Protein AF-A0A031LX59-F1 (afdb_monomer_lite)

Organism: NCBI:txid1160895

Secondary structure (DSSP, 8-state):
---HHHHHHHHHHHHHHHHHHHH-SS-THHHHHHHHHHHHHHHHHTS-GGGS-HHHHHHHHHHHHHHHHHHHHHHHHHTT-

pLDDT: mean 85.0, std 10.21, range [41.88, 94.38]

Foldseek 3Di:
DLDLVVLVVLLVVLVVLLVVLLPDDDDPSLVVSVVSLVVSVVSLVPDPLVPDDPVSNVVSVVSVVVSVVSVVSSVVVVVVD

Radius of gyration: 13.57 Å; chains: 1; bounding box: 30×19×37 Å

Structure (mmCIF, N/CA/C/O backbone):
data_AF-A0A031LX59-F1
#
_entry.id   AF-A0A031LX59-F1
#
loop_
_atom_site.group_PDB
_atom_site.id
_atom_site.type_symbol
_atom_site.label_atom_id
_atom_site.label_alt_id
_atom_site.label_comp_id
_atom_site.label_asym_id
_atom_site.label_entity_id
_atom_site.label_seq_id
_atom_site.pdbx_PDB_ins_code
_atom_site.Cartn_x
_atom_site.Cartn_y
_atom_site.Cartn_z
_atom_site.occupancy
_atom_site.B_iso_or_equiv
_atom_site.auth_seq_id
_atom_site.auth_comp_id
_atom_site.auth_asym_id
_atom_site.auth_atom_id
_atom_site.pdbx_PDB_model_num
ATOM 1 N N . MET A 1 1 ? -14.530 -8.277 10.198 1.00 41.88 1 MET A N 1
ATOM 2 C CA . MET A 1 1 ? -13.440 -7.625 10.948 1.00 41.88 1 MET A CA 1
ATOM 3 C C . MET A 1 1 ? -12.247 -7.622 10.019 1.00 41.88 1 MET A C 1
ATOM 5 O O . MET A 1 1 ? -11.708 -8.691 9.793 1.00 41.88 1 MET A O 1
ATOM 9 N N . GLY A 1 2 ? -11.944 -6.495 9.373 1.00 53.62 2 GLY A N 1
ATOM 10 C CA . GLY A 1 2 ? -10.691 -6.371 8.624 1.00 53.62 2 GLY A CA 1
ATOM 11 C C . GLY A 1 2 ? -9.592 -6.142 9.647 1.00 53.62 2 GLY A C 1
ATOM 12 O O . GLY A 1 2 ? -9.618 -5.117 10.329 1.00 53.62 2 GLY A O 1
ATOM 13 N N . ASN A 1 3 ? -8.729 -7.132 9.850 1.00 73.19 3 ASN A N 1
ATOM 14 C CA . ASN A 1 3 ? -7.734 -7.083 10.913 1.00 73.19 3 ASN A CA 1
ATOM 15 C C . ASN A 1 3 ? -6.571 -6.197 10.459 1.00 73.19 3 ASN A C 1
ATOM 17 O O . ASN A 1 3 ? -6.049 -6.369 9.361 1.00 73.19 3 ASN A O 1
ATOM 21 N N . LEU A 1 4 ? -6.128 -5.266 11.307 1.00 81.19 4 LEU A N 1
ATOM 22 C CA . LEU A 1 4 ? -4.947 -4.426 11.060 1.00 81.19 4 LEU A CA 1
ATOM 23 C C . LEU A 1 4 ? -3.709 -5.265 10.666 1.00 81.19 4 LEU A C 1
ATOM 25 O O . LEU A 1 4 ? -2.881 -4.823 9.875 1.00 81.19 4 LEU A O 1
ATOM 29 N N . GLU A 1 5 ? -3.630 -6.503 11.152 1.00 83.75 5 GLU A N 1
ATOM 30 C CA . GLU A 1 5 ? -2.656 -7.529 10.757 1.00 83.75 5 GLU A CA 1
ATOM 31 C C . GLU A 1 5 ? -2.642 -7.819 9.243 1.00 83.75 5 GLU A C 1
ATOM 33 O O . GLU A 1 5 ? -1.578 -7.911 8.633 1.00 83.75 5 GLU A O 1
ATOM 38 N N . GLU A 1 6 ? -3.807 -7.907 8.595 1.00 85.00 6 GLU A N 1
ATOM 39 C CA . GLU A 1 6 ? -3.907 -8.149 7.148 1.00 85.00 6 GLU A CA 1
ATOM 40 C C . GLU A 1 6 ? -3.394 -6.947 6.346 1.00 85.00 6 GLU A C 1
ATOM 42 O O . GLU A 1 6 ? -2.782 -7.102 5.286 1.00 85.00 6 GLU A O 1
ATOM 47 N N . ILE A 1 7 ? -3.596 -5.739 6.877 1.00 87.44 7 ILE A N 1
ATOM 48 C CA . ILE A 1 7 ? -3.079 -4.493 6.303 1.00 87.44 7 ILE A CA 1
ATOM 49 C C . ILE A 1 7 ? -1.565 -4.427 6.465 1.00 87.44 7 ILE A C 1
ATOM 51 O O . ILE A 1 7 ? -0.874 -4.108 5.502 1.00 87.44 7 ILE A O 1
ATOM 55 N N . LYS A 1 8 ? -1.035 -4.794 7.635 1.00 88.19 8 LYS A N 1
ATOM 56 C CA . LYS A 1 8 ? 0.412 -4.895 7.871 1.00 88.19 8 LYS A CA 1
ATOM 57 C C . LYS A 1 8 ? 1.061 -5.894 6.912 1.00 88.19 8 LYS A C 1
ATOM 59 O O . LYS A 1 8 ? 2.057 -5.565 6.271 1.00 88.19 8 LYS A O 1
ATOM 64 N N . SER A 1 9 ? 0.463 -7.074 6.747 1.00 88.44 9 SER A N 1
ATOM 65 C CA . SER A 1 9 ? 0.946 -8.086 5.801 1.00 88.44 9 SER A CA 1
ATOM 66 C C . SER A 1 9 ? 0.900 -7.585 4.352 1.00 88.44 9 SER A C 1
ATOM 68 O O . SER A 1 9 ? 1.896 -7.675 3.633 1.00 88.44 9 SER A O 1
ATOM 70 N N . SER A 1 10 ? -0.214 -6.967 3.942 1.00 88.75 10 SER A N 1
ATOM 71 C CA . SER A 1 10 ? -0.354 -6.374 2.604 1.00 88.75 10 SER A CA 1
ATOM 72 C C . SER A 1 10 ? 0.683 -5.270 2.362 1.00 88.75 10 SER A C 1
ATOM 74 O O . SER A 1 10 ? 1.265 -5.194 1.282 1.00 88.75 10 SER A O 1
ATOM 76 N N . PHE A 1 11 ? 0.957 -4.445 3.374 1.00 91.94 11 PHE A N 1
ATOM 77 C CA . PHE A 1 11 ? 1.947 -3.375 3.303 1.00 91.94 11 PHE A CA 1
ATOM 78 C C . PHE A 1 11 ? 3.385 -3.900 3.187 1.00 91.94 11 PHE A C 1
ATOM 80 O O . PHE A 1 11 ? 4.185 -3.323 2.451 1.00 91.94 11 PHE A O 1
ATOM 87 N N . SER A 1 12 ? 3.716 -4.997 3.875 1.00 91.06 12 SER A N 1
ATOM 88 C CA . SER A 1 12 ? 5.026 -5.647 3.744 1.00 91.06 12 SER A CA 1
ATOM 89 C C . SER A 1 12 ? 5.258 -6.121 2.309 1.00 91.06 12 SER A C 1
ATOM 91 O O . SER A 1 12 ? 6.272 -5.780 1.706 1.00 91.06 12 SER A O 1
ATOM 93 N N . ASN A 1 13 ? 4.276 -6.822 1.731 1.00 89.19 13 ASN A N 1
ATOM 94 C CA . ASN A 1 13 ? 4.356 -7.311 0.353 1.00 89.19 13 ASN A CA 1
ATOM 95 C C . ASN A 1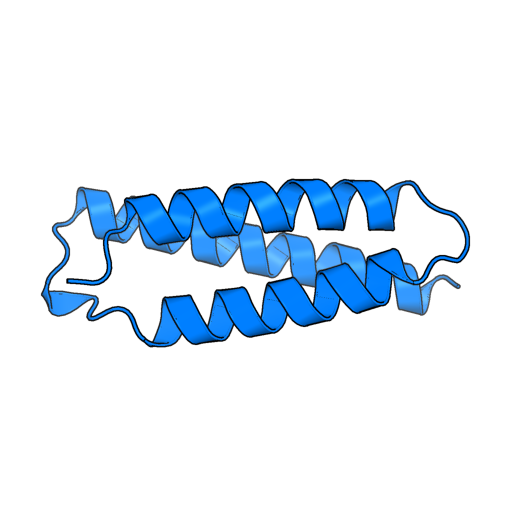 13 ? 4.479 -6.161 -0.659 1.00 89.19 13 ASN A C 1
ATOM 97 O O . ASN A 1 13 ? 5.273 -6.240 -1.597 1.00 89.19 13 ASN A O 1
ATOM 101 N N . LEU A 1 14 ? 3.716 -5.080 -0.454 1.00 91.06 14 LEU A N 1
ATOM 102 C CA . LEU A 1 14 ? 3.826 -3.862 -1.255 1.00 91.06 14 LEU A CA 1
ATOM 103 C C . LEU A 1 14 ? 5.242 -3.285 -1.174 1.00 91.06 14 LEU A C 1
ATOM 105 O O . LEU A 1 14 ? 5.846 -3.010 -2.207 1.00 91.06 14 LEU A O 1
ATOM 109 N N . SER A 1 15 ? 5.772 -3.122 0.039 1.00 89.88 15 SER A N 1
ATOM 110 C CA . SER A 1 15 ? 7.091 -2.525 0.267 1.00 89.88 15 SER A CA 1
ATOM 111 C C . SER A 1 15 ? 8.193 -3.306 -0.448 1.00 89.88 15 SER A C 1
ATOM 113 O O . SER A 1 15 ? 8.975 -2.701 -1.180 1.00 89.88 15 SER A O 1
ATOM 115 N N . ASP A 1 16 ? 8.191 -4.638 -0.340 1.00 89.69 16 ASP A N 1
ATOM 116 C CA . ASP A 1 16 ? 9.143 -5.504 -1.047 1.00 89.69 16 ASP A CA 1
ATOM 117 C C . ASP A 1 16 ? 9.046 -5.359 -2.573 1.00 89.69 16 ASP A C 1
ATOM 119 O O . ASP A 1 16 ? 10.057 -5.387 -3.283 1.00 89.69 16 ASP A O 1
ATOM 123 N N . CYS A 1 17 ? 7.830 -5.214 -3.107 1.00 87.44 17 CYS A N 1
ATOM 124 C CA . CYS A 1 17 ? 7.623 -5.029 -4.541 1.00 87.44 17 CYS A CA 1
ATOM 125 C C . CYS A 1 17 ? 8.114 -3.650 -5.011 1.00 87.44 17 CYS A C 1
ATOM 127 O O . CYS A 1 17 ? 8.809 -3.551 -6.025 1.00 87.44 17 CYS A O 1
ATOM 129 N N . VAL A 1 18 ? 7.842 -2.595 -4.231 1.00 86.94 18 VAL A N 1
ATOM 130 C CA . VAL A 1 18 ? 8.343 -1.243 -4.508 1.00 86.94 18 VAL A CA 1
ATOM 131 C C . VAL A 1 18 ? 9.868 -1.219 -4.494 1.00 86.94 18 VAL A C 1
ATOM 133 O O . VAL A 1 18 ? 10.468 -0.652 -5.403 1.00 86.94 18 VAL A O 1
ATOM 136 N N . GLU A 1 19 ? 10.519 -1.851 -3.515 1.00 87.00 19 GLU A N 1
ATOM 137 C CA . GLU A 1 19 ? 11.985 -1.915 -3.480 1.00 87.00 19 GLU A CA 1
ATOM 138 C C . GLU A 1 19 ? 12.547 -2.583 -4.740 1.00 87.00 19 GLU A C 1
ATOM 140 O O . GLU A 1 19 ? 13.454 -2.042 -5.377 1.00 87.00 19 GLU A O 1
ATOM 145 N N . LYS A 1 20 ? 11.954 -3.699 -5.179 1.00 86.31 20 LYS A N 1
ATOM 146 C CA . LYS A 1 20 ? 12.339 -4.356 -6.439 1.00 86.31 20 LYS A CA 1
ATOM 147 C C . LYS A 1 20 ? 12.159 -3.435 -7.648 1.00 86.31 20 LYS A C 1
ATOM 149 O O . LYS A 1 20 ? 13.076 -3.345 -8.462 1.00 86.31 20 LYS A O 1
ATOM 154 N N . CYS A 1 21 ? 11.038 -2.715 -7.745 1.00 86.56 21 CYS A N 1
ATOM 155 C CA . CYS A 1 21 ? 10.833 -1.696 -8.782 1.00 86.56 21 CYS A CA 1
ATOM 156 C C . CYS A 1 21 ? 11.941 -0.632 -8.745 1.00 86.56 21 CYS A C 1
ATOM 158 O O . CYS A 1 21 ? 12.536 -0.313 -9.774 1.00 86.56 21 CYS A O 1
ATOM 160 N N . LEU A 1 22 ? 12.285 -0.106 -7.567 1.00 82.88 22 LEU A N 1
ATOM 161 C CA . LEU A 1 22 ? 13.285 0.956 -7.422 1.00 82.88 22 LEU A CA 1
ATOM 162 C C . LEU A 1 22 ? 14.705 0.509 -7.782 1.00 82.88 22 LEU A C 1
ATOM 164 O O . LEU A 1 22 ? 15.476 1.327 -8.286 1.00 82.88 22 LEU A O 1
ATOM 168 N N . HIS A 1 23 ? 15.024 -0.772 -7.626 1.00 83.88 23 HIS A N 1
ATOM 169 C CA . HIS A 1 23 ? 16.330 -1.330 -7.976 1.00 83.88 23 HIS A CA 1
ATOM 170 C C . HIS A 1 23 ? 16.428 -1.904 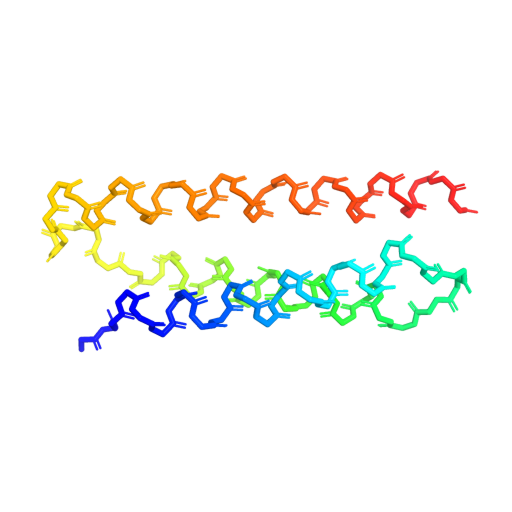-9.395 1.00 83.88 23 HIS A C 1
ATOM 172 O O . HIS A 1 23 ? 17.527 -2.234 -9.835 1.00 83.88 23 HIS A O 1
ATOM 178 N N . CYS A 1 24 ? 15.324 -1.998 -10.135 1.00 74.50 24 CYS A N 1
ATOM 179 C CA . CYS A 1 24 ? 15.338 -2.556 -11.483 1.00 74.50 24 CYS A CA 1
ATOM 180 C C . CYS A 1 24 ? 15.421 -1.473 -12.571 1.00 74.50 24 CYS A C 1
ATOM 182 O O . CYS A 1 24 ? 14.787 -0.425 -12.459 1.00 74.50 24 CYS A O 1
ATOM 184 N N . VAL A 1 25 ? 16.206 -1.705 -13.623 1.00 59.19 25 VAL A N 1
ATOM 185 C CA . VAL A 1 25 ? 16.242 -0.849 -14.817 1.00 59.19 25 VAL A CA 1
ATOM 186 C C . VAL A 1 25 ? 15.303 -1.490 -15.833 1.00 59.19 25 VAL A C 1
ATOM 188 O O . VAL A 1 25 ? 15.624 -2.559 -16.338 1.00 59.19 25 VAL A O 1
ATOM 191 N N . ASP A 1 26 ? 14.157 -0.847 -16.076 1.00 58.38 26 ASP A N 1
ATOM 192 C CA . ASP A 1 26 ? 13.133 -1.266 -17.046 1.00 58.38 26 ASP A CA 1
ATOM 193 C C . ASP A 1 26 ? 12.421 -2.591 -16.691 1.00 58.38 26 ASP A C 1
ATOM 195 O O . ASP A 1 26 ? 12.794 -3.673 -17.145 1.00 58.38 26 ASP A O 1
ATOM 199 N N . CYS A 1 27 ? 11.399 -2.544 -15.824 1.00 67.25 27 CYS A N 1
ATOM 200 C CA . CYS A 1 27 ? 10.633 -3.755 -15.522 1.00 67.25 27 CYS A CA 1
ATOM 201 C C . CYS A 1 27 ? 9.152 -3.529 -15.242 1.00 67.25 27 CYS A C 1
ATOM 203 O O . CYS A 1 27 ? 8.744 -2.567 -14.589 1.00 67.25 27 CYS A O 1
ATOM 205 N N . GLU A 1 28 ? 8.389 -4.559 -15.600 1.00 76.31 28 GLU A N 1
ATOM 206 C CA . GLU A 1 28 ? 6.981 -4.767 -15.256 1.00 76.31 28 GLU A CA 1
ATOM 207 C C . GLU A 1 28 ? 6.727 -4.749 -13.732 1.00 76.31 28 GLU A C 1
ATOM 209 O O . GLU A 1 28 ? 5.583 -4.650 -13.296 1.00 76.31 28 GLU A O 1
ATOM 214 N N . LYS A 1 29 ? 7.773 -4.804 -12.883 1.00 81.00 29 LYS A N 1
ATOM 215 C CA . LYS A 1 29 ? 7.613 -4.705 -11.421 1.00 81.00 29 LYS A CA 1
ATOM 216 C C . LYS A 1 29 ? 7.200 -3.322 -10.953 1.00 81.00 29 LYS A C 1
ATOM 218 O O . LYS A 1 29 ? 6.628 -3.227 -9.874 1.00 81.00 29 LYS A O 1
ATOM 223 N N . CYS A 1 30 ? 7.474 -2.263 -11.713 1.00 83.44 30 CYS A N 1
ATOM 224 C CA . CYS A 1 30 ? 6.956 -0.945 -11.354 1.00 83.44 30 CYS A CA 1
ATOM 225 C C . CYS A 1 30 ? 5.449 -0.847 -11.604 1.00 83.44 30 CYS A C 1
ATOM 227 O O . CYS A 1 30 ? 4.744 -0.334 -10.741 1.00 83.44 30 CYS A O 1
ATOM 229 N N . ASP A 1 31 ? 4.949 -1.432 -12.694 1.00 84.88 31 ASP A N 1
ATOM 230 C CA . ASP A 1 31 ? 3.507 -1.526 -12.944 1.00 84.88 31 ASP A CA 1
ATOM 231 C C . ASP A 1 31 ? 2.820 -2.446 -11.914 1.00 84.88 31 ASP A C 1
ATOM 233 O O . ASP A 1 31 ? 1.771 -2.104 -11.370 1.00 84.88 31 ASP A O 1
ATOM 237 N N . GLU A 1 32 ? 3.444 -3.577 -11.558 1.00 88.00 32 GLU A N 1
ATOM 238 C CA . GLU A 1 32 ? 2.966 -4.457 -10.478 1.00 88.00 32 GLU A CA 1
ATOM 239 C C . GLU A 1 32 ? 2.934 -3.730 -9.123 1.00 88.00 32 GLU A C 1
ATOM 241 O O . GLU A 1 32 ? 1.969 -3.858 -8.368 1.00 88.00 32 GLU A O 1
ATOM 246 N N . ALA A 1 33 ? 3.963 -2.936 -8.816 1.00 88.25 33 ALA A N 1
ATOM 247 C CA . ALA A 1 33 ? 4.027 -2.150 -7.591 1.00 88.25 33 ALA A CA 1
ATOM 248 C C . ALA A 1 33 ? 2.952 -1.052 -7.549 1.00 88.25 33 ALA A C 1
ATOM 250 O O . ALA A 1 33 ? 2.362 -0.844 -6.491 1.00 88.25 33 ALA A O 1
ATOM 251 N N . GLU A 1 34 ? 2.661 -0.378 -8.668 1.00 87.88 34 GLU A N 1
ATOM 252 C CA . GLU A 1 34 ? 1.562 0.594 -8.759 1.00 87.88 34 GLU A CA 1
ATOM 253 C C . GLU A 1 34 ? 0.202 -0.068 -8.515 1.00 87.88 34 GLU A C 1
ATOM 255 O O . GLU A 1 34 ? -0.572 0.420 -7.689 1.00 87.88 34 GLU A O 1
ATOM 260 N N . LEU A 1 35 ? -0.059 -1.212 -9.157 1.00 90.81 35 LEU A N 1
ATOM 261 C CA . LEU A 1 35 ? -1.297 -1.970 -8.963 1.00 90.81 35 LEU A CA 1
ATOM 262 C C . LEU A 1 35 ? -1.473 -2.412 -7.506 1.00 90.81 35 LEU A C 1
ATOM 264 O O . LEU A 1 35 ? -2.540 -2.209 -6.922 1.00 90.81 35 LEU A O 1
ATOM 268 N N . LEU A 1 36 ? -0.420 -2.964 -6.894 1.00 90.94 36 LEU A N 1
ATOM 269 C CA . LEU A 1 36 ? -0.437 -3.355 -5.483 1.00 90.94 36 LEU A CA 1
ATOM 270 C C . LEU A 1 36 ? -0.652 -2.152 -4.561 1.00 90.94 36 LEU A C 1
ATOM 272 O O . LEU A 1 36 ? -1.295 -2.285 -3.518 1.00 90.94 36 LEU A O 1
ATOM 276 N N . LEU A 1 37 ? -0.127 -0.980 -4.924 1.00 91.88 37 LEU A N 1
ATOM 277 C CA . LEU A 1 37 ? -0.285 0.237 -4.138 1.00 91.88 37 LEU A CA 1
ATOM 278 C C . LEU A 1 37 ? -1.723 0.752 -4.193 1.00 91.88 37 LEU A C 1
ATOM 280 O O . LEU A 1 37 ? -2.282 1.101 -3.154 1.00 91.88 37 LEU A O 1
ATOM 284 N N . ASP A 1 38 ? -2.342 0.765 -5.371 1.00 91.44 38 ASP A N 1
ATOM 285 C CA . ASP A 1 38 ? -3.744 1.159 -5.519 1.00 91.44 38 ASP A CA 1
ATOM 286 C C . ASP A 1 38 ? -4.682 0.162 -4.816 1.00 91.44 38 ASP A C 1
ATOM 288 O O . ASP A 1 38 ? -5.599 0.577 -4.098 1.00 91.44 38 ASP A O 1
ATOM 292 N N . GLU A 1 39 ? -4.415 -1.145 -4.920 1.00 91.75 39 GLU A N 1
ATOM 293 C CA . GLU A 1 39 ? -5.160 -2.169 -4.182 1.00 91.75 39 GLU A CA 1
ATOM 294 C C . GLU A 1 39 ? -5.018 -1.979 -2.664 1.00 91.75 39 GLU A C 1
ATOM 296 O O . GLU A 1 39 ? -6.012 -1.988 -1.929 1.00 91.75 39 GLU A O 1
ATOM 301 N N . PHE A 1 40 ? -3.793 -1.746 -2.188 1.00 92.50 40 PHE A N 1
ATOM 302 C CA . PHE A 1 40 ? -3.512 -1.464 -0.786 1.00 92.50 40 PHE A CA 1
ATOM 303 C C . PHE A 1 40 ? -4.294 -0.240 -0.290 1.00 92.50 40 PHE A C 1
ATOM 305 O O . PHE A 1 40 ? -4.971 -0.310 0.738 1.00 92.50 40 PHE A O 1
ATOM 312 N N . MET A 1 41 ? -4.268 0.865 -1.039 1.00 91.19 41 MET A N 1
ATOM 313 C CA . MET A 1 41 ? -4.990 2.088 -0.681 1.00 91.19 41 MET A CA 1
ATOM 314 C C . MET A 1 41 ? -6.509 1.879 -0.669 1.00 91.19 41 MET A C 1
ATOM 316 O O . MET A 1 41 ? -7.187 2.386 0.227 1.00 91.19 41 MET A O 1
ATOM 320 N N . SER A 1 42 ? -7.049 1.087 -1.601 1.00 90.81 42 SER A N 1
ATOM 321 C CA . SER A 1 42 ? -8.468 0.715 -1.604 1.00 90.81 42 SER A CA 1
ATOM 322 C C . SER A 1 42 ? -8.847 -0.096 -0.363 1.00 90.81 42 SER A C 1
ATOM 324 O O . SER A 1 42 ? -9.881 0.168 0.255 1.00 90.81 42 SER A O 1
ATOM 326 N N . ARG A 1 43 ? -8.009 -1.062 0.039 1.00 89.44 43 ARG A N 1
ATOM 327 C CA . ARG A 1 43 ? -8.223 -1.862 1.257 1.00 89.44 43 ARG A CA 1
ATOM 328 C C . ARG A 1 43 ? -8.200 -0.988 2.505 1.00 89.44 43 ARG A C 1
ATOM 330 O O . ARG A 1 43 ? -9.074 -1.126 3.357 1.00 89.44 43 ARG A O 1
ATOM 337 N N . VAL A 1 44 ? -7.245 -0.063 2.592 1.00 89.12 44 VAL A N 1
ATOM 338 C CA . VAL A 1 44 ? -7.138 0.854 3.730 1.00 89.12 44 VAL A CA 1
ATOM 339 C C . VAL A 1 44 ? -8.339 1.795 3.826 1.00 89.12 44 VAL A C 1
ATOM 341 O O . VAL A 1 44 ? -8.869 1.983 4.919 1.00 89.12 44 VAL A O 1
ATOM 344 N N . ASN A 1 45 ? -8.833 2.319 2.702 1.00 87.12 45 ASN A N 1
ATOM 345 C CA . ASN A 1 45 ? -10.058 3.127 2.684 1.00 87.12 45 ASN A CA 1
ATOM 346 C C . ASN A 1 45 ? -11.301 2.355 3.160 1.00 87.12 45 ASN A C 1
ATOM 348 O O . ASN A 1 45 ? -12.248 2.966 3.647 1.00 87.12 45 ASN A O 1
ATOM 352 N N . GLY A 1 46 ? -11.306 1.025 3.031 1.00 86.06 46 GLY A N 1
ATOM 353 C CA . GLY A 1 46 ? -12.377 0.163 3.533 1.00 86.06 46 GLY A CA 1
ATOM 354 C C . GLY A 1 46 ? -12.352 -0.070 5.048 1.00 86.06 46 GLY A C 1
ATOM 355 O O . GLY A 1 46 ? -13.288 -0.664 5.587 1.00 86.06 46 GLY A O 1
ATOM 356 N N . ILE A 1 47 ? -11.307 0.372 5.756 1.00 86.31 47 ILE A N 1
ATOM 357 C CA . ILE A 1 47 ? -11.196 0.183 7.204 1.00 86.31 47 ILE A CA 1
ATOM 358 C C . ILE A 1 47 ? -12.114 1.166 7.924 1.00 86.31 47 ILE A C 1
ATOM 360 O O . ILE A 1 47 ? -12.016 2.384 7.773 1.00 86.31 47 ILE A O 1
ATOM 364 N N . ASN A 1 48 ? -12.963 0.635 8.801 1.00 86.19 48 ASN A N 1
ATOM 365 C CA . ASN A 1 48 ? -13.730 1.462 9.717 1.00 86.19 48 ASN A CA 1
ATOM 366 C C . ASN A 1 48 ? -12.814 2.023 10.819 1.00 86.19 48 ASN A C 1
ATOM 368 O O . ASN A 1 48 ? -12.599 1.397 11.853 1.00 86.19 48 ASN A O 1
ATOM 372 N N . VAL A 1 49 ? -12.287 3.231 10.622 1.00 83.94 49 VAL A N 1
ATOM 373 C CA . VAL A 1 49 ? -11.380 3.893 11.579 1.00 83.94 49 VAL A CA 1
ATOM 374 C C . VAL A 1 49 ? -12.021 4.064 12.968 1.00 83.94 49 VAL A C 1
ATOM 376 O O . VAL A 1 49 ? -11.321 4.070 13.983 1.00 83.94 49 VAL A O 1
ATOM 379 N N . LEU A 1 50 ? -13.357 4.140 13.043 1.00 85.81 50 LEU A N 1
ATOM 380 C CA . LEU A 1 50 ? -14.086 4.256 14.309 1.00 85.81 50 LEU A CA 1
ATOM 381 C C . LEU A 1 50 ? -13.990 2.990 15.170 1.00 85.81 50 LEU A C 1
ATOM 383 O O . LEU A 1 50 ? -14.085 3.103 16.389 1.00 85.81 50 LEU A O 1
ATOM 387 N N . SER A 1 51 ? -13.774 1.813 14.569 1.00 87.56 51 SER A N 1
ATOM 388 C CA . SER A 1 51 ? -13.604 0.557 15.313 1.00 87.56 51 SER A CA 1
ATOM 389 C C . SER A 1 51 ? -12.180 0.317 15.817 1.00 87.56 51 SER A C 1
ATOM 391 O O . SER A 1 51 ? -11.961 -0.668 16.512 1.00 87.56 51 SER A O 1
ATOM 393 N N . LEU A 1 52 ? -11.228 1.187 15.472 1.00 87.44 52 LEU A N 1
ATOM 394 C CA . LEU A 1 52 ? -9.840 1.099 15.921 1.00 87.44 52 LEU A CA 1
ATOM 395 C C . LEU A 1 52 ? -9.632 1.886 17.218 1.00 87.44 52 LEU A C 1
ATOM 397 O O . LEU A 1 52 ? -10.208 2.968 17.387 1.00 87.44 52 LEU A O 1
ATOM 401 N N . ASN A 1 53 ? -8.771 1.374 18.093 1.00 91.38 53 ASN A N 1
ATOM 402 C CA . ASN A 1 53 ? -8.263 2.104 19.251 1.00 91.38 53 ASN A CA 1
ATOM 403 C C . ASN A 1 53 ? -7.184 3.133 18.842 1.00 91.38 53 ASN A C 1
ATOM 405 O O . ASN A 1 53 ? -6.760 3.194 17.687 1.00 91.38 53 ASN A O 1
ATOM 409 N N . ASP A 1 54 ? -6.738 3.976 19.776 1.00 91.44 54 ASP A N 1
ATOM 410 C CA . ASP A 1 54 ? -5.790 5.057 19.463 1.00 91.44 54 ASP A CA 1
ATOM 411 C C . ASP A 1 54 ? -4.421 4.559 18.974 1.00 91.44 54 ASP A C 1
ATOM 413 O O . ASP A 1 54 ? -3.790 5.219 18.146 1.00 91.44 54 ASP A O 1
ATOM 417 N N . GLU A 1 55 ? -3.959 3.405 19.453 1.00 92.00 55 GLU A N 1
ATOM 418 C CA . GLU A 1 55 ? -2.703 2.792 19.018 1.00 92.00 55 GLU A CA 1
ATOM 419 C C . GLU A 1 55 ? -2.832 2.248 17.591 1.00 92.00 55 GLU A C 1
ATOM 421 O O . GLU A 1 55 ? -2.062 2.633 16.712 1.00 92.00 55 GLU A O 1
ATOM 426 N N . GLU A 1 56 ? -3.886 1.483 17.316 1.00 90.19 56 GLU A N 1
ATOM 427 C CA . GLU A 1 56 ? -4.200 0.957 15.986 1.00 90.19 56 GLU A CA 1
ATOM 428 C C . GLU A 1 56 ? -4.397 2.076 14.952 1.00 90.19 56 GLU A C 1
ATOM 430 O O . GLU A 1 56 ? -3.932 1.974 13.816 1.00 90.19 56 GLU A O 1
ATOM 435 N N . ARG A 1 57 ? -5.048 3.185 15.333 1.00 90.06 57 ARG A N 1
ATOM 436 C CA . ARG A 1 57 ? -5.200 4.366 14.464 1.00 90.06 57 ARG A CA 1
ATOM 437 C C . ARG A 1 57 ? -3.862 5.020 14.152 1.00 90.06 57 ARG A C 1
ATOM 439 O O . ARG A 1 57 ? -3.645 5.439 13.011 1.00 90.06 57 ARG A O 1
ATOM 446 N N . ARG A 1 58 ? -2.968 5.134 15.140 1.00 91.94 58 ARG A N 1
ATOM 447 C CA . ARG A 1 58 ? -1.612 5.667 14.929 1.00 91.94 58 ARG A CA 1
ATOM 448 C C . ARG A 1 58 ? -0.812 4.764 14.003 1.00 91.94 58 ARG A C 1
ATOM 450 O O . ARG A 1 58 ? -0.182 5.273 13.077 1.00 91.94 58 ARG A O 1
ATOM 457 N N . GLU A 1 59 ? -0.875 3.453 14.211 1.00 92.19 59 GLU A N 1
ATOM 458 C CA . GLU A 1 59 ? -0.228 2.478 13.337 1.00 92.19 59 GLU A CA 1
ATOM 459 C C . GLU A 1 59 ? -0.759 2.577 11.906 1.00 92.19 59 GLU A C 1
ATOM 461 O O . GLU A 1 59 ? 0.025 2.758 10.975 1.00 92.19 59 GLU A O 1
ATOM 466 N N . LEU A 1 60 ? -2.082 2.563 11.723 1.00 90.88 60 LEU A N 1
ATOM 467 C CA . LEU A 1 60 ? -2.699 2.691 10.407 1.00 90.88 60 LEU A CA 1
ATOM 468 C C . LEU A 1 60 ? -2.285 3.994 9.711 1.00 90.88 60 LEU A C 1
ATOM 470 O O . LEU A 1 60 ? -1.912 3.984 8.540 1.00 90.88 60 LEU A O 1
ATOM 474 N N . THR A 1 61 ? -2.287 5.111 10.440 1.00 91.50 61 THR A N 1
ATOM 475 C CA . THR A 1 61 ? -1.846 6.414 9.917 1.00 91.50 61 THR A CA 1
ATOM 476 C C . THR A 1 61 ? -0.380 6.376 9.476 1.00 91.50 61 THR A C 1
ATOM 478 O O . THR A 1 61 ? -0.033 6.904 8.418 1.00 91.50 61 THR A O 1
ATOM 481 N N . SER A 1 62 ? 0.487 5.728 10.259 1.00 93.88 62 SER A N 1
ATOM 482 C CA . SER A 1 62 ? 1.905 5.550 9.927 1.00 93.88 62 SER A CA 1
ATOM 483 C C . SER A 1 62 ? 2.095 4.724 8.650 1.00 93.88 62 SER A C 1
ATOM 485 O O . SER A 1 62 ? 2.894 5.091 7.780 1.00 93.88 62 SER A O 1
ATOM 487 N N . ILE A 1 63 ? 1.314 3.651 8.499 1.00 92.81 63 ILE A N 1
ATOM 488 C CA . ILE A 1 63 ? 1.329 2.790 7.316 1.00 92.81 63 ILE A CA 1
ATOM 489 C C . ILE A 1 63 ? 0.846 3.566 6.082 1.00 92.81 63 ILE A C 1
ATOM 491 O O . ILE A 1 63 ? 1.534 3.569 5.064 1.00 92.81 63 ILE A O 1
ATOM 495 N N . ILE A 1 64 ? -0.279 4.287 6.174 1.00 92.38 64 ILE A N 1
ATOM 496 C CA . ILE A 1 64 ? -0.809 5.121 5.078 1.00 92.38 64 ILE A CA 1
ATOM 497 C C . ILE A 1 64 ? 0.237 6.135 4.620 1.00 92.38 64 ILE A C 1
ATOM 499 O O . ILE A 1 64 ? 0.488 6.286 3.424 1.00 92.38 64 ILE A O 1
ATOM 503 N N . ARG A 1 65 ? 0.884 6.818 5.571 1.00 94.06 65 ARG A N 1
ATOM 504 C CA . ARG A 1 65 ? 1.941 7.783 5.260 1.00 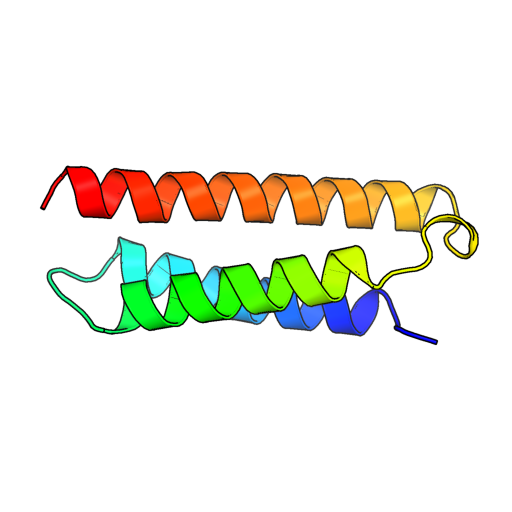94.06 65 ARG A CA 1
ATOM 505 C C . ARG A 1 65 ? 3.094 7.123 4.512 1.00 94.06 65 ARG A C 1
ATOM 507 O O . ARG A 1 65 ? 3.545 7.659 3.506 1.00 94.06 65 ARG A O 1
ATOM 514 N N . SER A 1 66 ? 3.538 5.960 4.977 1.00 94.38 66 SER A N 1
ATOM 515 C CA . SER A 1 66 ? 4.618 5.210 4.334 1.00 94.38 66 SER A CA 1
ATOM 516 C C . SER A 1 66 ? 4.232 4.756 2.922 1.00 94.38 66 SER A C 1
ATOM 518 O O . SER A 1 66 ? 5.022 4.921 1.999 1.00 94.38 66 SER A O 1
ATOM 520 N N . ALA A 1 67 ? 2.998 4.287 2.714 1.00 91.56 67 ALA A N 1
ATOM 521 C CA . ALA A 1 67 ? 2.490 3.920 1.391 1.00 91.56 67 ALA A CA 1
ATOM 522 C C . ALA A 1 67 ? 2.450 5.118 0.424 1.00 91.56 67 ALA A C 1
ATOM 524 O O . ALA A 1 67 ? 2.846 4.994 -0.733 1.00 91.56 67 ALA A O 1
ATOM 525 N N . MET A 1 68 ? 2.050 6.305 0.893 1.00 92.38 68 MET A N 1
ATOM 526 C CA . MET A 1 68 ? 2.090 7.525 0.075 1.00 92.38 68 MET A CA 1
ATOM 527 C C . MET A 1 68 ? 3.517 7.923 -0.321 1.00 92.38 68 MET A C 1
ATOM 529 O O . MET A 1 68 ? 3.742 8.358 -1.449 1.00 92.38 68 MET A O 1
ATOM 533 N N . GLU A 1 69 ? 4.491 7.758 0.575 1.00 93.06 69 GLU A N 1
ATOM 534 C CA . GLU A 1 69 ? 5.899 8.006 0.252 1.00 93.06 69 GLU A CA 1
ATOM 535 C C . GLU A 1 69 ? 6.435 6.987 -0.764 1.00 93.06 69 GLU A C 1
ATOM 537 O O . GLU A 1 69 ? 7.130 7.371 -1.705 1.00 93.06 69 GLU A O 1
ATOM 542 N N . LEU A 1 70 ? 6.058 5.708 -0.649 1.00 91.31 70 LEU A N 1
ATOM 543 C CA . LEU A 1 70 ? 6.378 4.694 -1.660 1.00 91.31 70 LEU A CA 1
ATOM 544 C C . LEU A 1 70 ? 5.793 5.059 -3.032 1.00 91.31 70 LEU A C 1
ATOM 546 O O . LEU A 1 70 ? 6.508 4.976 -4.031 1.00 91.31 70 LEU A O 1
ATOM 550 N N . ARG A 1 71 ? 4.548 5.555 -3.082 1.00 90.75 71 ARG A N 1
ATOM 551 C CA . ARG A 1 71 ? 3.916 6.028 -4.325 1.00 90.75 71 ARG A CA 1
ATOM 552 C C . ARG A 1 71 ? 4.742 7.119 -4.994 1.00 90.75 71 ARG A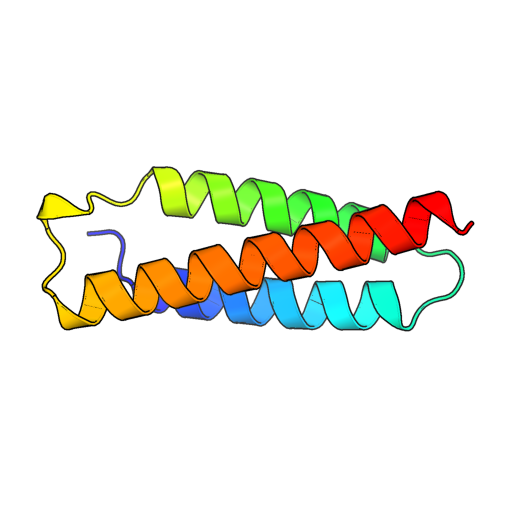 C 1
ATOM 554 O O . ARG A 1 71 ? 5.042 7.017 -6.178 1.00 90.75 71 ARG A O 1
ATOM 561 N N . LYS A 1 72 ? 5.158 8.134 -4.228 1.00 90.19 72 LYS A N 1
ATOM 562 C CA . LYS A 1 72 ? 6.000 9.224 -4.746 1.00 90.19 72 LYS A CA 1
ATOM 563 C C . LYS A 1 72 ? 7.321 8.708 -5.310 1.00 90.19 72 LYS A C 1
ATOM 565 O O . LYS A 1 72 ? 7.756 9.191 -6.349 1.00 90.19 72 LYS A O 1
ATOM 570 N N . ARG A 1 73 ? 7.954 7.732 -4.648 1.00 89.44 73 ARG A N 1
ATOM 571 C CA . ARG A 1 73 ? 9.214 7.132 -5.119 1.00 89.44 73 ARG A CA 1
ATOM 572 C C . ARG A 1 73 ? 9.036 6.413 -6.459 1.00 89.44 73 ARG A C 1
ATOM 574 O O . ARG A 1 73 ? 9.891 6.570 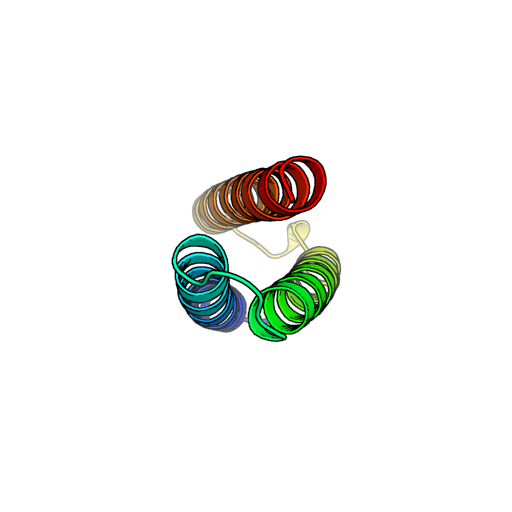-7.324 1.00 89.44 73 ARG A O 1
ATOM 581 N N . ILE A 1 74 ? 7.945 5.662 -6.638 1.00 86.69 74 ILE A N 1
ATOM 582 C CA . ILE A 1 74 ? 7.642 4.988 -7.912 1.00 86.69 74 ILE A CA 1
ATOM 583 C C . ILE A 1 74 ? 7.3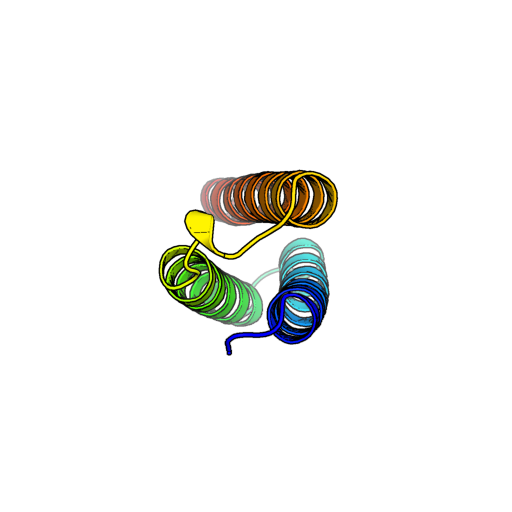76 6.018 -9.013 1.00 86.69 74 ILE A C 1
ATOM 585 O O . ILE A 1 74 ? 8.009 5.960 -10.065 1.00 86.69 74 ILE A O 1
ATOM 589 N N . SER A 1 75 ? 6.498 6.994 -8.756 1.00 84.75 75 SER A N 1
ATOM 590 C CA . SER A 1 75 ? 6.167 8.032 -9.739 1.00 84.75 75 SER A CA 1
ATOM 591 C C . SER A 1 75 ? 7.401 8.834 -10.160 1.00 84.75 75 SER A C 1
ATOM 593 O O . SER A 1 75 ? 7.665 8.954 -11.352 1.00 84.75 75 SER A O 1
ATOM 595 N N . GLY A 1 76 ? 8.223 9.274 -9.201 1.00 84.06 76 GLY A N 1
ATOM 596 C CA . GLY A 1 76 ? 9.450 10.018 -9.496 1.00 84.06 76 GLY A CA 1
ATOM 597 C C . GLY A 1 76 ? 10.495 9.205 -10.266 1.00 84.06 76 GLY A C 1
ATOM 598 O O . GLY A 1 76 ? 11.294 9.775 -11.001 1.00 84.06 76 GLY A O 1
ATOM 599 N N . LYS A 1 77 ? 10.486 7.870 -10.146 1.00 79.12 77 LYS A N 1
ATOM 600 C CA . LYS A 1 77 ? 11.332 7.004 -10.973 1.00 79.12 77 LYS A CA 1
ATOM 601 C C . LYS A 1 77 ? 10.847 6.936 -12.425 1.00 79.12 77 LYS A C 1
ATOM 603 O O . LYS A 1 77 ? 11.686 6.942 -13.318 1.00 79.12 77 LYS A O 1
ATOM 608 N N . ARG A 1 78 ? 9.532 6.887 -12.672 1.00 70.25 78 ARG A N 1
ATOM 609 C CA . ARG A 1 78 ? 8.973 6.883 -14.039 1.00 70.25 78 ARG A CA 1
ATOM 610 C C . ARG A 1 78 ? 9.193 8.201 -14.768 1.00 70.25 78 ARG A C 1
ATOM 612 O O . ARG A 1 78 ? 9.422 8.176 -15.962 1.00 70.25 78 ARG A O 1
ATOM 619 N N . GLU A 1 79 ? 9.150 9.328 -14.063 1.00 69.75 79 GLU A N 1
ATOM 620 C CA . GLU A 1 79 ? 9.445 10.641 -14.657 1.00 69.75 79 GLU A CA 1
ATOM 621 C C . GLU A 1 79 ? 10.925 10.804 -15.053 1.00 69.75 79 GLU A C 1
ATOM 623 O O . GLU A 1 79 ? 11.257 11.699 -15.827 1.00 69.75 79 GLU A O 1
ATOM 628 N N . ALA A 1 80 ? 11.816 9.970 -14.506 1.00 61.31 80 ALA A N 1
ATOM 629 C CA . ALA A 1 80 ? 13.254 10.002 -14.767 1.00 61.31 80 ALA A CA 1
ATOM 630 C C . ALA A 1 80 ? 13.719 9.030 -15.874 1.00 61.31 80 ALA A C 1
ATOM 632 O O . ALA A 1 80 ? 14.895 9.082 -16.244 1.00 61.31 80 ALA A O 1
ATOM 633 N N . LEU A 1 81 ? 12.836 8.146 -16.356 1.00 56.41 81 LEU A N 1
ATOM 634 C CA . LEU A 1 81 ? 13.058 7.221 -17.478 1.00 56.41 81 LEU A CA 1
ATOM 635 C C . LEU A 1 81 ? 12.486 7.816 -18.771 1.00 56.41 81 LEU A C 1
ATOM 637 O O . LEU A 1 81 ? 13.167 7.682 -19.811 1.00 56.41 81 LEU A O 1
#

Sequence (81 aa):
MGNLEEIKSSFSNLSDCVEKCLHCVDCEKCDEAELLLDEFMSRVNGINVLSLNDEERRELTSIIRSAMELRKRISGKREAL